Protein AF-A0A534Q4F2-F1 (afdb_monomer_lite)

pLDDT: mean 91.24, std 7.1, range [45.75, 96.56]

Radius of gyration: 12.35 Å; chains: 1; bounding box: 28×24×33 Å

Structure (mmCIF, N/CA/C/O backbone):
data_AF-A0A534Q4F2-F1
#
_entry.id   AF-A0A534Q4F2-F1
#
loop_
_atom_site.group_PDB
_atom_site.id
_atom_site.type_symbol
_atom_site.label_atom_id
_atom_site.label_alt_id
_atom_site.label_comp_id
_atom_site.label_asym_id
_atom_site.label_entity_id
_atom_site.label_seq_id
_atom_site.pdbx_PDB_ins_code
_atom_site.Cartn_x
_atom_site.Cartn_y
_atom_site.Cartn_z
_atom_site.occupancy
_atom_site.B_iso_or_equiv
_atom_site.auth_seq_id
_atom_site.auth_comp_id
_atom_site.auth_asym_id
_atom_site.auth_atom_id
_atom_site.pdbx_PDB_model_num
ATOM 1 N N . MET A 1 1 ? -16.554 9.045 6.406 1.00 45.75 1 MET A N 1
ATOM 2 C CA . MET A 1 1 ? -15.724 8.218 5.504 1.00 45.75 1 MET A CA 1
ATOM 3 C C . MET A 1 1 ? -14.386 8.916 5.362 1.00 45.75 1 MET A C 1
ATOM 5 O O . MET A 1 1 ? -14.368 10.040 4.879 1.00 45.75 1 MET A O 1
ATOM 9 N N . SER A 1 2 ? -13.304 8.330 5.871 1.00 57.50 2 SER A N 1
ATOM 10 C CA . SER A 1 2 ? -11.973 8.930 5.734 1.00 57.50 2 SER A CA 1
ATOM 11 C C . SER A 1 2 ? -11.512 8.810 4.285 1.00 57.50 2 SER A C 1
ATOM 13 O O . SER A 1 2 ? -11.655 7.753 3.678 1.00 57.50 2 SER A O 1
ATOM 15 N N . ASN A 1 3 ? -10.989 9.897 3.723 1.00 83.31 3 ASN A N 1
ATOM 16 C CA . ASN A 1 3 ? -10.414 9.900 2.382 1.00 83.31 3 ASN A CA 1
ATOM 17 C C . ASN A 1 3 ? -9.194 8.953 2.346 1.00 83.31 3 ASN A C 1
ATOM 19 O O . ASN A 1 3 ? -8.350 9.018 3.242 1.00 83.31 3 ASN A O 1
ATOM 23 N N . LEU A 1 4 ? -9.081 8.100 1.319 1.00 86.62 4 LEU A N 1
ATOM 24 C CA . LEU A 1 4 ? -7.962 7.158 1.145 1.00 86.62 4 LEU A CA 1
ATOM 25 C C . LEU A 1 4 ? -6.599 7.859 1.230 1.00 86.62 4 LEU A C 1
ATOM 27 O O . LEU A 1 4 ? -5.658 7.304 1.796 1.00 86.62 4 LEU A O 1
ATOM 31 N N . ALA A 1 5 ? -6.509 9.096 0.732 1.00 87.69 5 ALA A N 1
ATOM 32 C CA . ALA A 1 5 ? -5.301 9.910 0.833 1.00 87.69 5 ALA A CA 1
ATOM 33 C C . ALA A 1 5 ? -4.913 10.194 2.298 1.00 87.69 5 ALA A C 1
ATOM 35 O O . ALA A 1 5 ? -3.777 9.950 2.696 1.00 87.69 5 ALA A O 1
ATOM 36 N N . THR A 1 6 ? -5.873 10.607 3.130 1.00 91.06 6 THR A N 1
ATOM 37 C CA . THR A 1 6 ? -5.654 10.827 4.569 1.00 91.06 6 THR A CA 1
ATOM 38 C C . THR A 1 6 ? -5.232 9.538 5.267 1.00 91.06 6 THR A C 1
ATOM 40 O O . THR A 1 6 ? -4.330 9.542 6.101 1.00 91.06 6 THR A O 1
ATOM 43 N N . SER A 1 7 ? -5.833 8.405 4.897 1.00 91.94 7 SER A N 1
ATOM 44 C CA . SER A 1 7 ? -5.455 7.113 5.472 1.00 91.94 7 SER A CA 1
ATOM 45 C C . SER A 1 7 ? -4.033 6.682 5.112 1.00 91.94 7 SER A C 1
ATOM 47 O O . SER A 1 7 ? -3.384 6.035 5.935 1.00 91.94 7 SER A O 1
ATOM 49 N N . VAL A 1 8 ? -3.519 7.046 3.929 1.00 93.62 8 VAL A N 1
ATOM 50 C CA . VAL A 1 8 ? -2.106 6.821 3.578 1.00 93.62 8 VAL A CA 1
ATOM 51 C C . VAL A 1 8 ? -1.188 7.602 4.513 1.00 93.62 8 VAL A C 1
ATOM 53 O O . VAL A 1 8 ? -0.236 7.023 5.037 1.00 93.62 8 VAL A O 1
ATOM 56 N N . ASP A 1 9 ? -1.482 8.875 4.772 1.00 93.25 9 ASP A N 1
ATOM 57 C CA . ASP A 1 9 ? -0.664 9.704 5.663 1.00 93.25 9 AS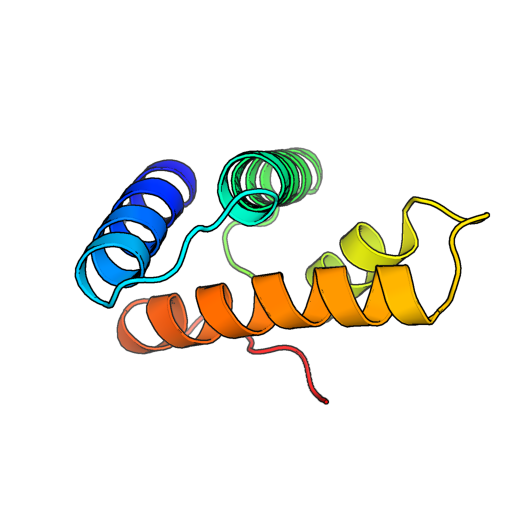P A CA 1
ATOM 58 C C . ASP A 1 9 ? -0.651 9.164 7.098 1.00 93.25 9 ASP A C 1
ATOM 60 O O . ASP A 1 9 ? 0.411 9.058 7.723 1.00 93.25 9 ASP A O 1
ATOM 64 N N . GLU A 1 10 ? -1.813 8.750 7.608 1.00 93.88 10 GLU A N 1
ATOM 65 C CA . GLU A 1 10 ? -1.934 8.109 8.921 1.00 93.88 10 GLU A CA 1
ATOM 66 C C . GLU A 1 10 ? -1.142 6.799 8.988 1.00 93.88 10 GLU A C 1
ATOM 68 O O . GLU A 1 10 ? -0.367 6.583 9.926 1.00 93.88 10 GLU A O 1
ATOM 73 N N . TYR A 1 11 ? -1.279 5.941 7.974 1.00 94.38 11 TYR A N 1
ATOM 74 C CA . TYR A 1 11 ? -0.545 4.683 7.887 1.00 94.38 11 TYR A CA 1
ATOM 75 C C . TYR A 1 11 ? 0.971 4.910 7.863 1.00 94.38 11 TYR A C 1
ATOM 77 O O . TYR A 1 11 ? 1.712 4.272 8.617 1.00 94.38 11 TYR A O 1
ATOM 85 N N . LEU A 1 12 ? 1.448 5.847 7.040 1.00 94.00 12 LEU A N 1
ATOM 86 C CA . LEU A 1 12 ? 2.865 6.195 6.958 1.00 94.00 12 LEU A CA 1
ATOM 87 C C . LEU A 1 12 ? 3.378 6.765 8.285 1.00 94.00 12 LEU A C 1
ATOM 89 O O . LEU A 1 12 ? 4.485 6.423 8.700 1.00 94.00 12 LEU A O 1
ATOM 93 N N . ARG A 1 13 ? 2.584 7.586 8.987 1.00 94.88 13 ARG A N 1
ATOM 94 C CA . ARG A 1 13 ? 2.931 8.093 10.325 1.00 94.88 13 ARG A CA 1
ATOM 95 C C . ARG A 1 13 ? 3.087 6.950 11.330 1.00 94.88 13 ARG A C 1
ATOM 97 O O . ARG A 1 13 ? 4.108 6.901 12.013 1.00 94.88 13 ARG A O 1
ATOM 104 N N . VAL A 1 14 ? 2.137 6.014 11.381 1.00 93.88 14 VAL A N 1
ATOM 105 C CA . VAL A 1 14 ? 2.214 4.832 12.262 1.00 93.88 14 VAL A CA 1
ATOM 106 C C . VAL A 1 14 ? 3.460 4.004 11.948 1.00 93.88 14 VAL A C 1
ATOM 108 O O . VAL A 1 14 ? 4.220 3.650 12.845 1.00 93.88 14 VAL A O 1
ATOM 111 N N . ARG A 1 15 ? 3.726 3.735 10.668 1.00 94.00 15 ARG A N 1
ATOM 112 C CA . ARG A 1 15 ? 4.905 2.962 10.257 1.00 94.00 15 ARG A CA 1
ATOM 113 C C . ARG A 1 15 ? 6.218 3.680 10.585 1.00 94.00 15 ARG A C 1
ATOM 115 O O . ARG A 1 15 ? 7.160 3.017 11.004 1.00 94.00 15 ARG A O 1
ATOM 122 N N . ARG A 1 16 ? 6.295 5.008 10.460 1.00 93.44 16 ARG A N 1
ATOM 123 C CA . ARG A 1 16 ? 7.490 5.766 10.877 1.00 93.44 16 ARG A CA 1
ATOM 124 C C . ARG A 1 16 ? 7.724 5.688 12.381 1.00 93.44 16 ARG A C 1
ATOM 126 O O . ARG A 1 16 ? 8.861 5.492 12.792 1.00 93.44 16 ARG A O 1
ATOM 133 N N . ALA A 1 17 ? 6.666 5.784 13.186 1.00 94.44 17 ALA A N 1
ATOM 134 C CA . ALA A 1 17 ? 6.770 5.659 14.641 1.00 94.44 17 ALA A CA 1
ATOM 135 C C . ALA A 1 17 ? 7.311 4.283 15.080 1.00 94.44 17 ALA A C 1
ATOM 137 O O . ALA A 1 17 ? 7.976 4.180 16.103 1.00 94.44 17 ALA A O 1
ATOM 138 N N . LEU A 1 18 ? 7.090 3.243 14.270 1.00 92.81 18 LEU A N 1
ATOM 139 C CA . LEU A 1 18 ? 7.640 1.897 14.467 1.00 92.81 18 LEU A CA 1
ATOM 140 C C . LEU A 1 18 ? 9.074 1.721 13.919 1.00 92.81 18 LEU A C 1
ATOM 142 O O . LEU A 1 18 ? 9.574 0.600 13.872 1.00 92.81 18 LEU A O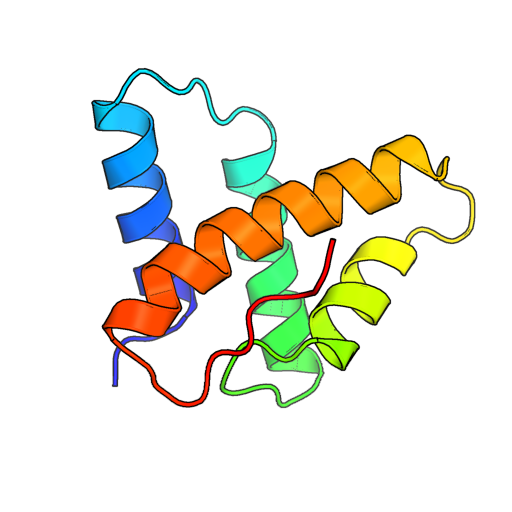 1
ATOM 146 N N . GLY A 1 19 ? 9.732 2.792 13.464 1.00 93.12 19 GLY A N 1
ATOM 147 C CA . GLY A 1 19 ? 11.124 2.766 12.996 1.00 93.12 19 GLY A CA 1
ATOM 148 C C . GLY A 1 19 ? 11.322 2.379 11.526 1.00 93.12 19 GLY A C 1
ATOM 149 O O . GLY A 1 19 ? 12.457 2.182 11.090 1.00 93.12 19 GLY A O 1
ATOM 150 N N . PHE A 1 20 ? 10.256 2.278 10.721 1.00 90.50 20 PHE A N 1
ATOM 151 C CA . PHE A 1 20 ? 10.401 2.018 9.285 1.00 90.50 20 PHE A CA 1
ATOM 152 C C . PHE A 1 20 ? 10.851 3.278 8.529 1.00 90.50 20 PHE A C 1
ATOM 154 O O . PHE A 1 20 ? 10.264 4.348 8.684 1.00 90.50 20 PHE A O 1
ATOM 161 N N . LYS A 1 21 ? 11.838 3.130 7.632 1.00 87.31 21 LYS A N 1
ATOM 162 C CA . LYS A 1 21 ? 12.365 4.234 6.803 1.00 87.31 21 LYS A CA 1
ATOM 163 C C . LYS A 1 21 ? 11.394 4.713 5.713 1.00 87.31 21 LYS A C 1
ATOM 165 O O . LYS A 1 21 ? 11.363 5.898 5.407 1.00 87.31 21 LYS A O 1
ATOM 170 N N . LEU A 1 22 ? 10.582 3.806 5.158 1.00 88.62 22 LEU A N 1
ATOM 171 C CA . LEU A 1 22 ? 9.515 4.091 4.179 1.00 88.62 22 LEU A CA 1
ATOM 172 C C . LEU A 1 22 ? 9.953 4.909 2.945 1.00 88.62 22 LEU A C 1
ATOM 174 O O . LEU A 1 22 ? 9.196 5.740 2.431 1.00 88.62 22 LEU A O 1
ATOM 178 N N . GLU A 1 23 ? 11.176 4.695 2.459 1.00 89.62 23 GLU A N 1
ATOM 179 C CA . GLU A 1 23 ? 11.763 5.487 1.367 1.00 89.62 23 GLU A CA 1
ATOM 180 C C . GLU A 1 23 ? 10.929 5.440 0.078 1.00 89.62 23 GLU A C 1
ATOM 182 O O . GLU A 1 23 ? 10.839 6.431 -0.646 1.00 89.62 23 GLU A O 1
ATOM 187 N N . ARG A 1 24 ? 10.291 4.299 -0.209 1.00 89.62 24 ARG A N 1
ATOM 188 C CA . ARG A 1 24 ? 9.513 4.092 -1.441 1.00 89.62 24 ARG A CA 1
ATOM 189 C C . ARG A 1 24 ? 8.017 4.218 -1.195 1.00 89.62 24 ARG A C 1
ATOM 191 O O . ARG A 1 24 ? 7.302 4.782 -2.017 1.00 89.62 24 ARG A O 1
ATOM 198 N N . GLU A 1 25 ? 7.552 3.727 -0.055 1.00 90.44 25 GLU A N 1
ATOM 199 C CA . GLU A 1 25 ? 6.153 3.692 0.369 1.00 90.44 25 GLU A CA 1
ATOM 200 C C . GLU A 1 25 ? 5.540 5.092 0.407 1.00 90.44 25 GLU A C 1
ATOM 202 O O . GLU A 1 25 ? 4.388 5.268 0.022 1.00 90.44 25 GLU A O 1
ATOM 207 N N . THR A 1 26 ? 6.330 6.094 0.799 1.00 91.94 26 THR A N 1
ATOM 208 C CA . THR A 1 26 ? 5.909 7.503 0.845 1.00 91.94 26 THR A CA 1
ATOM 209 C C . THR A 1 26 ? 5.567 8.091 -0.520 1.00 91.94 26 THR A C 1
ATOM 211 O O . THR A 1 26 ? 4.806 9.047 -0.585 1.00 91.94 26 THR A O 1
ATOM 214 N N . ARG A 1 27 ? 6.092 7.519 -1.610 1.00 93.38 27 ARG A N 1
ATOM 215 C CA . ARG A 1 27 ? 5.778 7.930 -2.988 1.00 93.38 27 ARG A CA 1
ATOM 216 C C . ARG A 1 27 ? 4.791 6.976 -3.651 1.00 93.38 27 ARG A C 1
ATOM 218 O O . ARG A 1 27 ? 3.870 7.404 -4.340 1.00 93.38 27 ARG A O 1
ATOM 225 N N . LEU A 1 28 ? 4.976 5.678 -3.431 1.00 95.12 28 LEU A N 1
ATOM 226 C CA . LEU A 1 28 ? 4.215 4.631 -4.101 1.00 95.12 28 LEU A CA 1
ATOM 227 C C . LEU A 1 28 ? 2.788 4.485 -3.565 1.00 95.12 28 LEU A C 1
ATOM 229 O O . LEU A 1 28 ? 1.889 4.235 -4.361 1.00 95.12 28 LEU A O 1
ATOM 233 N N . LEU A 1 29 ? 2.543 4.673 -2.263 1.00 95.38 29 LEU A N 1
ATOM 234 C CA . LEU A 1 29 ? 1.182 4.581 -1.719 1.00 95.38 29 LEU A CA 1
ATOM 235 C C . LEU A 1 29 ? 0.281 5.742 -2.168 1.00 95.38 29 LEU A C 1
ATOM 237 O O . LEU A 1 29 ? -0.839 5.459 -2.594 1.00 95.38 29 LEU A O 1
ATOM 241 N N . PRO A 1 30 ? 0.735 7.012 -2.181 1.00 94.81 30 PRO A N 1
ATOM 242 C CA . PRO A 1 30 ? -0.038 8.083 -2.810 1.00 94.81 30 PRO A CA 1
ATOM 243 C C . PRO A 1 30 ? -0.296 7.835 -4.300 1.00 94.81 30 PRO A C 1
ATOM 245 O O . PRO A 1 30 ? -1.410 8.047 -4.772 1.00 94.81 30 PRO A O 1
ATOM 248 N N . ALA A 1 31 ? 0.699 7.326 -5.039 1.00 95.12 31 ALA A N 1
ATOM 249 C CA . ALA A 1 31 ? 0.529 6.980 -6.451 1.00 95.12 31 ALA A CA 1
ATOM 250 C C . ALA A 1 31 ? -0.510 5.864 -6.660 1.00 95.12 31 ALA A C 1
ATOM 252 O O . ALA A 1 31 ? -1.309 5.935 -7.592 1.00 95.12 31 ALA A O 1
ATOM 253 N N . PHE A 1 32 ? -0.529 4.863 -5.777 1.00 95.62 32 PHE A N 1
ATOM 254 C CA . PHE A 1 32 ? -1.547 3.816 -5.764 1.00 95.62 32 PHE A CA 1
ATOM 255 C C . PHE A 1 32 ? -2.945 4.377 -5.482 1.00 95.62 32 PHE A C 1
ATOM 257 O O . PHE A 1 32 ? -3.881 4.068 -6.210 1.00 95.62 32 PHE A O 1
ATOM 264 N N . VAL A 1 33 ? -3.101 5.254 -4.486 1.00 93.75 33 VAL A N 1
ATOM 265 C CA . VAL A 1 33 ? -4.397 5.895 -4.200 1.00 93.75 33 VAL A CA 1
ATOM 266 C C . VAL A 1 33 ? -4.867 6.757 -5.371 1.00 93.75 33 VAL A C 1
ATOM 268 O O . VAL A 1 33 ? -6.028 6.678 -5.766 1.00 93.75 33 VAL A O 1
ATOM 271 N N . ALA A 1 34 ? -3.968 7.521 -5.994 1.00 93.31 34 ALA A N 1
ATOM 272 C CA . ALA A 1 34 ? -4.291 8.275 -7.202 1.00 93.31 34 ALA A CA 1
ATOM 273 C C . ALA A 1 34 ? -4.730 7.352 -8.353 1.00 93.31 34 ALA A C 1
ATOM 275 O O . ALA A 1 34 ? -5.664 7.685 -9.080 1.00 93.31 34 ALA A O 1
ATOM 276 N N . PHE A 1 35 ? -4.089 6.190 -8.510 1.00 94.81 35 PHE A N 1
ATOM 277 C CA . PHE A 1 35 ? -4.516 5.163 -9.460 1.00 94.81 35 PHE A CA 1
ATOM 278 C C . PHE A 1 35 ? -5.927 4.650 -9.141 1.00 94.81 35 PHE A C 1
ATOM 280 O O . PHE A 1 35 ? -6.771 4.649 -10.033 1.00 94.81 35 PHE A O 1
ATOM 287 N N . LEU A 1 36 ? -6.225 4.302 -7.883 1.00 93.12 36 LEU A N 1
ATOM 288 C CA . LEU A 1 36 ? -7.567 3.861 -7.478 1.00 93.12 36 LEU A CA 1
ATOM 289 C C . LEU A 1 36 ? -8.632 4.891 -7.858 1.00 93.12 36 LEU A C 1
ATOM 291 O O . LEU A 1 36 ? -9.613 4.536 -8.507 1.00 93.12 36 LEU A O 1
ATOM 295 N N . HIS A 1 37 ? -8.405 6.166 -7.533 1.00 91.00 37 HIS A N 1
ATOM 296 C CA . HIS A 1 37 ? -9.342 7.237 -7.866 1.00 91.00 37 HIS A CA 1
ATOM 297 C C . HIS A 1 37 ? -9.568 7.378 -9.376 1.00 91.00 37 HIS A C 1
ATOM 299 O O . HIS A 1 37 ? -10.714 7.511 -9.801 1.00 91.00 37 HIS A O 1
ATOM 305 N N . ARG A 1 38 ? -8.511 7.291 -10.200 1.00 92.31 38 ARG A N 1
ATOM 306 C CA . ARG A 1 38 ? -8.648 7.325 -11.671 1.00 92.31 38 ARG A CA 1
ATOM 307 C C . ARG A 1 38 ? -9.454 6.150 -12.224 1.00 92.31 38 ARG A C 1
ATOM 309 O O . ARG A 1 38 ? -10.108 6.300 -13.247 1.00 92.31 38 ARG A O 1
ATOM 316 N N . HIS A 1 39 ? -9.419 5.004 -11.549 1.00 91.19 39 HIS A N 1
ATOM 317 C CA . HIS A 1 39 ? -10.177 3.809 -11.918 1.00 91.19 39 HIS A CA 1
ATOM 318 C C . HIS A 1 39 ? -11.538 3.699 -11.207 1.00 91.19 39 HIS A C 1
ATOM 320 O O . HIS A 1 39 ? -12.172 2.648 -11.270 1.00 91.19 39 HIS A O 1
ATOM 326 N N . GLY A 1 40 ? -12.003 4.760 -10.532 1.00 85.94 40 GLY A N 1
ATOM 327 C CA . GLY A 1 40 ? -13.293 4.777 -9.829 1.00 85.94 40 GLY A CA 1
ATOM 328 C C . GLY A 1 40 ? -13.338 3.908 -8.565 1.00 85.94 40 GLY A C 1
ATOM 329 O O . GLY A 1 40 ? -14.413 3.657 -8.022 1.00 85.94 40 GLY A O 1
ATOM 330 N N . GLY A 1 41 ? -12.184 3.442 -8.084 1.00 83.75 41 GLY A N 1
ATOM 331 C CA . GLY A 1 41 ? -12.059 2.640 -6.875 1.00 83.75 41 GLY A CA 1
ATOM 332 C C . GLY A 1 41 ? -12.261 3.486 -5.620 1.00 83.75 41 GLY A C 1
ATOM 333 O O . GLY A 1 41 ? -11.494 4.406 -5.348 1.00 83.75 41 GLY A O 1
ATOM 334 N N . VAL A 1 42 ? -13.284 3.147 -4.836 1.00 84.50 42 VAL A N 1
ATOM 335 C CA . VAL A 1 42 ? -13.574 3.781 -3.533 1.00 84.50 42 VAL A CA 1
ATOM 336 C C . VAL A 1 42 ? -12.916 3.019 -2.372 1.00 84.50 42 VAL A C 1
ATOM 338 O O . VAL A 1 42 ? -12.758 3.554 -1.280 1.00 84.50 42 VAL A O 1
ATOM 341 N N . SER A 1 43 ? -12.502 1.775 -2.614 1.00 89.25 43 SER A N 1
ATOM 342 C CA . SER A 1 43 ? -11.819 0.892 -1.664 1.00 89.25 43 SER A CA 1
ATOM 343 C C . SER A 1 43 ? -10.737 0.091 -2.391 1.00 89.25 43 SER A C 1
ATOM 345 O O . SER A 1 43 ? -10.698 0.057 -3.625 1.00 89.25 43 SER A O 1
ATOM 347 N N . ILE A 1 44 ? -9.826 -0.519 -1.633 1.00 92.94 44 ILE A N 1
ATOM 348 C CA . ILE A 1 44 ? -8.792 -1.384 -2.206 1.00 92.94 44 ILE A CA 1
ATOM 349 C C . ILE A 1 44 ? -9.431 -2.718 -2.582 1.00 92.94 44 ILE A C 1
ATOM 351 O O . ILE A 1 44 ? -9.984 -3.392 -1.720 1.00 92.94 44 ILE A O 1
ATOM 355 N N . THR A 1 45 ? -9.292 -3.120 -3.843 1.00 94.69 45 THR A N 1
ATOM 356 C CA . THR A 1 45 ? -9.637 -4.467 -4.312 1.00 94.69 45 THR A CA 1
ATOM 357 C C . THR A 1 45 ? -8.390 -5.203 -4.784 1.00 94.69 45 THR A C 1
ATOM 359 O O . THR A 1 45 ? -7.373 -4.591 -5.137 1.00 94.69 45 THR A O 1
ATOM 362 N N . THR A 1 46 ? -8.466 -6.531 -4.819 1.00 94.12 46 THR A N 1
ATOM 363 C CA . THR A 1 46 ? -7.376 -7.381 -5.307 1.00 94.12 46 THR A CA 1
ATOM 364 C C . THR A 1 46 ? -7.054 -7.094 -6.773 1.00 94.12 46 THR A C 1
ATOM 366 O O . THR A 1 46 ? -5.883 -6.965 -7.127 1.00 94.12 46 THR A O 1
ATOM 369 N N . ASP A 1 47 ? -8.079 -6.926 -7.612 1.00 94.44 47 ASP A N 1
ATOM 370 C CA . ASP A 1 47 ? -7.924 -6.602 -9.036 1.00 94.44 47 ASP A CA 1
ATOM 371 C C . ASP A 1 47 ? -7.181 -5.271 -9.239 1.00 94.44 47 ASP A C 1
ATOM 373 O O . ASP A 1 47 ? -6.166 -5.229 -9.938 1.00 94.44 47 ASP A O 1
ATOM 377 N N . LEU A 1 48 ? -7.603 -4.199 -8.559 1.00 95.50 48 LEU A N 1
ATOM 378 C CA . LEU A 1 48 ? -6.957 -2.892 -8.699 1.00 95.50 48 LEU A CA 1
ATOM 379 C C . LEU A 1 48 ? -5.523 -2.893 -8.153 1.00 95.50 48 LEU A C 1
ATOM 381 O O . LEU A 1 48 ? -4.640 -2.256 -8.731 1.00 95.50 48 LEU A O 1
ATOM 385 N N . ALA A 1 49 ? -5.265 -3.634 -7.071 1.00 96.00 49 ALA A N 1
ATOM 386 C CA . ALA A 1 49 ? -3.918 -3.804 -6.535 1.00 96.00 49 ALA A CA 1
ATOM 387 C C . ALA A 1 49 ? -2.986 -4.528 -7.520 1.00 96.00 49 ALA A C 1
ATOM 389 O O . ALA A 1 49 ? -1.838 -4.109 -7.690 1.00 96.00 49 ALA A O 1
ATOM 390 N N . LEU A 1 50 ? -3.473 -5.586 -8.181 1.00 94.94 50 LEU A N 1
ATOM 391 C CA . LEU A 1 50 ? -2.719 -6.330 -9.194 1.00 94.94 50 LEU A CA 1
ATOM 392 C C . LEU A 1 50 ? -2.428 -5.466 -10.420 1.00 94.94 50 LEU A C 1
ATOM 394 O O . LEU A 1 50 ? -1.267 -5.353 -10.814 1.00 94.94 50 LEU A O 1
ATOM 398 N N . ARG A 1 51 ? -3.449 -4.793 -10.965 1.00 95.56 51 ARG A N 1
ATOM 399 C CA . ARG A 1 51 ? -3.292 -3.895 -12.121 1.00 95.56 51 ARG A CA 1
ATOM 400 C C . ARG A 1 51 ? -2.266 -2.806 -11.849 1.00 95.56 51 ARG A C 1
ATOM 402 O O . ARG A 1 51 ? -1.361 -2.607 -12.651 1.00 95.56 51 ARG A O 1
ATOM 409 N N . TRP A 1 52 ? -2.348 -2.150 -10.693 1.00 96.56 52 TRP A N 1
ATOM 410 C CA . TRP A 1 52 ? -1.374 -1.124 -10.332 1.00 96.56 52 TRP A CA 1
ATOM 411 C C . TRP A 1 52 ? 0.032 -1.690 -10.125 1.00 96.56 52 TRP A C 1
ATOM 413 O O . TRP A 1 52 ? 1.018 -1.047 -10.479 1.00 96.56 52 TRP A O 1
ATOM 423 N N . ALA A 1 53 ? 0.170 -2.872 -9.523 1.00 95.50 53 ALA A N 1
ATOM 424 C CA . ALA A 1 53 ? 1.483 -3.472 -9.316 1.00 95.50 53 ALA A CA 1
ATOM 425 C C . ALA A 1 53 ? 2.166 -3.841 -10.640 1.00 95.50 53 ALA A C 1
ATOM 427 O O . ALA A 1 53 ? 3.380 -3.659 -10.740 1.00 95.50 53 ALA A O 1
ATOM 428 N N . MET A 1 54 ? 1.388 -4.310 -11.621 1.00 94.75 54 MET A N 1
ATOM 429 C CA . MET A 1 54 ? 1.844 -4.759 -12.943 1.00 94.75 54 MET A CA 1
ATOM 430 C C . MET A 1 54 ? 1.868 -3.652 -14.012 1.00 94.75 54 MET A C 1
ATOM 432 O O . MET A 1 54 ? 2.395 -3.883 -15.093 1.00 94.75 54 MET A O 1
ATOM 436 N N . GLU A 1 55 ? 1.355 -2.451 -13.717 1.00 94.50 55 GLU A N 1
ATOM 437 C CA . GLU A 1 55 ? 1.376 -1.276 -14.609 1.00 94.50 55 GLU A CA 1
ATOM 438 C C . GLU A 1 55 ? 2.744 -1.031 -15.287 1.00 94.50 55 GLU A C 1
ATOM 440 O O . GLU A 1 55 ? 2.767 -0.821 -16.501 1.00 94.50 55 GLU A O 1
ATOM 445 N N . PRO A 1 56 ? 3.899 -1.102 -14.587 1.00 91.75 56 PRO A N 1
ATOM 446 C CA . PRO A 1 56 ? 5.189 -1.156 -15.265 1.00 91.75 56 PRO A CA 1
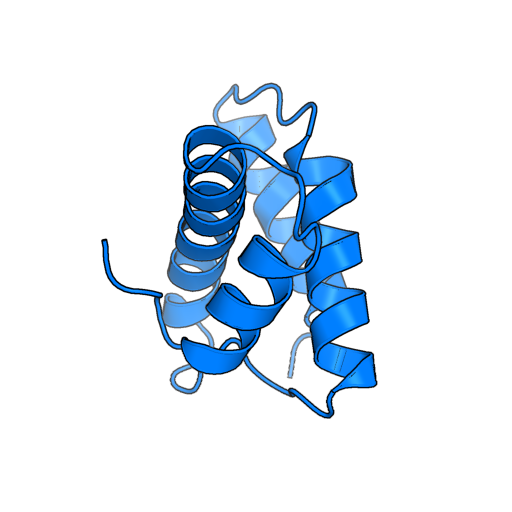ATOM 447 C C . PRO A 1 56 ? 5.416 -2.554 -15.864 1.00 91.75 56 PRO A C 1
ATOM 449 O O . PRO A 1 56 ? 5.974 -3.433 -15.198 1.00 91.75 56 PRO A O 1
ATOM 452 N N . ALA A 1 57 ? 4.997 -2.730 -17.119 1.00 90.62 57 ALA A N 1
ATOM 453 C CA . ALA A 1 57 ? 5.037 -4.006 -17.840 1.00 90.62 57 ALA A CA 1
ATOM 454 C C . ALA A 1 57 ? 6.456 -4.589 -17.992 1.00 90.62 57 ALA A C 1
ATOM 456 O O . ALA A 1 57 ? 6.625 -5.802 -17.930 1.00 90.62 57 ALA A O 1
ATOM 457 N N . ASP A 1 58 ? 7.479 -3.735 -18.101 1.00 93.25 58 ASP A N 1
ATOM 458 C CA . ASP A 1 58 ? 8.880 -4.159 -18.267 1.00 93.25 58 ASP A CA 1
ATOM 459 C C . ASP A 1 58 ? 9.632 -4.342 -16.936 1.00 93.25 58 ASP A C 1
ATOM 461 O O . ASP A 1 58 ? 10.843 -4.575 -16.906 1.00 93.25 58 ASP A O 1
ATOM 465 N N . ALA A 1 59 ? 8.949 -4.197 -15.796 1.00 93.62 59 ALA A N 1
ATOM 466 C CA . ALA A 1 59 ? 9.589 -4.357 -14.499 1.00 93.62 59 ALA A CA 1
ATOM 467 C C . ALA A 1 59 ? 9.709 -5.829 -14.084 1.00 93.62 59 ALA A C 1
ATOM 469 O O . ALA A 1 59 ? 8.886 -6.678 -14.404 1.00 93.62 59 ALA A O 1
ATOM 470 N N . SER A 1 60 ? 10.739 -6.131 -13.292 1.00 95.75 60 SER A N 1
ATOM 471 C CA . SER A 1 60 ? 10.943 -7.492 -12.787 1.00 95.75 60 SER A CA 1
ATOM 472 C C . SER A 1 60 ? 9.784 -7.976 -11.891 1.00 95.75 60 SER A C 1
ATOM 474 O O . SER A 1 60 ? 9.228 -7.182 -11.124 1.00 95.75 60 SER A O 1
ATOM 476 N N . PRO A 1 61 ? 9.512 -9.294 -11.828 1.00 94.31 61 PRO A N 1
ATOM 477 C CA . PRO A 1 61 ? 8.533 -9.862 -10.893 1.00 94.31 61 PRO A CA 1
ATOM 478 C C . PRO A 1 61 ? 8.793 -9.489 -9.426 1.00 94.31 61 PRO A C 1
ATOM 480 O O . PRO A 1 61 ? 7.863 -9.296 -8.642 1.00 94.31 61 PRO A O 1
ATOM 483 N N . ARG A 1 62 ? 10.068 -9.308 -9.046 1.00 95.25 62 ARG A N 1
ATOM 484 C CA . ARG A 1 62 ? 10.460 -8.826 -7.712 1.00 95.25 62 ARG A CA 1
ATOM 485 C C . ARG A 1 62 ? 9.925 -7.421 -7.428 1.00 95.25 62 ARG A C 1
ATOM 487 O O . ARG A 1 62 ? 9.535 -7.132 -6.298 1.00 95.25 62 ARG A O 1
ATOM 494 N N . TRP A 1 63 ? 9.911 -6.547 -8.432 1.00 94.88 63 TRP A N 1
ATOM 495 C CA . TRP A 1 63 ? 9.364 -5.199 -8.310 1.00 94.88 63 TRP A CA 1
ATOM 496 C C . TRP A 1 63 ? 7.845 -5.219 -8.123 1.00 94.88 63 TRP A C 1
ATOM 498 O O . TRP A 1 63 ? 7.335 -4.548 -7.223 1.00 94.88 63 TRP A O 1
ATOM 508 N N . TRP A 1 64 ? 7.129 -6.038 -8.896 1.00 95.62 64 TRP A N 1
ATOM 509 C CA . TRP A 1 64 ? 5.683 -6.216 -8.735 1.00 95.62 64 TRP A CA 1
ATOM 510 C C . TRP A 1 64 ? 5.331 -6.790 -7.358 1.00 95.62 64 TRP A C 1
ATOM 512 O O . TRP A 1 64 ? 4.472 -6.250 -6.660 1.00 95.62 64 TRP A O 1
ATOM 522 N N . ALA A 1 65 ? 6.058 -7.817 -6.906 1.00 94.69 65 ALA A N 1
ATOM 523 C CA . ALA A 1 65 ? 5.879 -8.403 -5.577 1.00 94.69 65 ALA A CA 1
ATOM 524 C C . ALA A 1 65 ? 6.137 -7.386 -4.451 1.00 94.69 65 ALA A C 1
ATOM 526 O O . ALA A 1 65 ? 5.412 -7.364 -3.454 1.00 94.69 65 ALA A O 1
ATOM 527 N N . MET A 1 66 ? 7.135 -6.511 -4.616 1.00 94.81 66 MET A N 1
ATOM 528 C CA . MET A 1 66 ? 7.407 -5.417 -3.683 1.00 94.81 66 MET A CA 1
ATOM 529 C C . MET A 1 66 ? 6.241 -4.416 -3.639 1.00 94.81 66 MET A C 1
ATOM 531 O O . MET A 1 66 ? 5.777 -4.082 -2.548 1.00 94.81 66 MET A O 1
ATOM 535 N N . ARG A 1 67 ? 5.733 -3.979 -4.803 1.00 95.44 67 ARG A N 1
ATOM 536 C CA . ARG A 1 67 ? 4.557 -3.093 -4.910 1.00 95.44 67 ARG A CA 1
ATOM 537 C C . ARG A 1 67 ? 3.335 -3.705 -4.220 1.00 95.44 67 ARG A C 1
ATOM 539 O O . ARG A 1 67 ? 2.730 -3.050 -3.372 1.00 95.44 67 ARG A O 1
ATOM 546 N N . LEU A 1 68 ? 3.034 -4.979 -4.485 1.00 95.81 68 LEU A N 1
ATOM 547 C CA . LEU A 1 68 ? 1.953 -5.703 -3.804 1.00 95.81 68 LEU A CA 1
ATOM 548 C C . LEU A 1 68 ? 2.189 -5.809 -2.296 1.00 95.81 68 LEU A C 1
ATOM 550 O O . LEU A 1 68 ? 1.259 -5.636 -1.517 1.00 95.81 68 LEU A O 1
ATOM 554 N N . GLY A 1 69 ? 3.425 -6.051 -1.854 1.00 95.00 69 GLY A N 1
ATOM 555 C CA . GLY A 1 69 ? 3.775 -6.082 -0.433 1.00 95.00 69 GLY A CA 1
ATOM 556 C C . GLY A 1 69 ? 3.408 -4.790 0.303 1.00 95.00 69 GLY A C 1
ATOM 557 O O . GLY A 1 69 ? 2.839 -4.853 1.397 1.00 95.00 69 GLY A O 1
ATOM 558 N N . MET A 1 70 ? 3.669 -3.635 -0.316 1.00 94.25 70 MET A N 1
ATOM 559 C CA . MET A 1 70 ? 3.304 -2.321 0.228 1.00 94.25 70 MET A CA 1
ATOM 560 C C . MET A 1 70 ? 1.785 -2.148 0.309 1.00 94.25 70 MET A C 1
ATOM 562 O O . MET A 1 70 ? 1.273 -1.782 1.370 1.00 94.25 70 MET A O 1
ATOM 566 N N . VAL A 1 71 ? 1.067 -2.483 -0.771 1.00 95.44 71 VAL A N 1
ATOM 567 C CA . VAL A 1 71 ? -0.404 -2.410 -0.817 1.00 95.44 71 VAL A CA 1
ATOM 568 C C . VAL A 1 71 ? -1.031 -3.332 0.224 1.00 95.44 71 VAL A C 1
ATOM 570 O O . VAL A 1 71 ? -1.909 -2.894 0.953 1.00 95.44 71 VAL A O 1
ATOM 573 N N . ARG A 1 72 ? -0.540 -4.567 0.396 1.00 95.44 72 ARG A N 1
ATOM 574 C CA . ARG A 1 72 ? -1.030 -5.488 1.440 1.00 95.44 72 ARG A CA 1
ATOM 575 C C . ARG A 1 72 ? -0.850 -4.924 2.847 1.00 95.44 72 ARG A C 1
ATOM 577 O O . ARG A 1 72 ? -1.706 -5.125 3.702 1.00 95.44 72 ARG A O 1
ATOM 584 N N . GLY A 1 73 ? 0.278 -4.264 3.115 1.00 93.94 73 GLY A N 1
ATOM 585 C CA . GLY A 1 73 ? 0.521 -3.618 4.407 1.00 93.94 73 GLY A CA 1
ATOM 586 C C . GLY A 1 73 ? -0.500 -2.519 4.691 1.00 93.94 73 GLY A C 1
ATOM 587 O O . GLY A 1 73 ? -1.080 -2.485 5.775 1.00 93.94 73 GLY A O 1
ATOM 588 N N . PHE A 1 74 ? -0.762 -1.680 3.690 1.00 94.81 74 PHE A N 1
ATOM 589 C CA . PHE A 1 74 ? -1.754 -0.616 3.779 1.00 94.81 74 PHE A CA 1
ATOM 590 C C . PHE A 1 74 ? -3.194 -1.152 3.858 1.00 94.81 74 PHE A C 1
ATOM 592 O O . PHE A 1 74 ? -3.961 -0.725 4.715 1.00 94.81 74 PHE A O 1
ATOM 599 N N . ALA A 1 75 ? -3.539 -2.158 3.052 1.00 94.25 75 ALA A N 1
ATOM 600 C CA . ALA A 1 75 ? -4.847 -2.807 3.058 1.00 94.25 75 ALA A CA 1
ATOM 601 C C . ALA A 1 75 ? -5.163 -3.463 4.408 1.00 94.25 75 ALA A C 1
ATOM 603 O O . ALA A 1 75 ? -6.284 -3.362 4.883 1.00 94.25 75 ALA A O 1
ATOM 604 N N . ARG A 1 76 ? -4.179 -4.069 5.088 1.00 93.44 76 ARG A N 1
ATOM 605 C CA . ARG A 1 76 ? -4.377 -4.585 6.456 1.00 93.44 76 ARG A CA 1
ATOM 606 C C . ARG A 1 76 ? -4.677 -3.484 7.466 1.00 93.44 76 ARG A C 1
ATOM 608 O O . ARG A 1 76 ? -5.509 -3.680 8.342 1.00 93.44 76 ARG A O 1
ATOM 615 N N . TYR A 1 77 ? -3.993 -2.347 7.352 1.00 92.31 77 TYR A N 1
ATOM 616 C CA . TYR A 1 77 ? -4.258 -1.190 8.205 1.00 92.31 77 TYR A CA 1
ATOM 617 C C . TYR A 1 77 ? -5.675 -0.641 7.978 1.00 92.31 77 TYR A C 1
ATOM 619 O O . TYR A 1 77 ? -6.374 -0.323 8.938 1.00 92.31 77 TYR A O 1
ATOM 627 N N . LEU A 1 78 ? -6.112 -0.584 6.717 1.00 91.31 78 LEU A N 1
ATOM 628 C CA . LEU A 1 78 ? -7.449 -0.128 6.343 1.00 91.31 78 LEU A CA 1
ATOM 629 C C . LEU A 1 78 ? -8.560 -1.132 6.654 1.00 91.31 78 LEU A C 1
ATOM 631 O O . LEU A 1 78 ? -9.628 -0.708 7.077 1.00 91.31 78 LEU A O 1
ATOM 635 N N . GLY A 1 79 ? -8.323 -2.436 6.508 1.00 88.12 7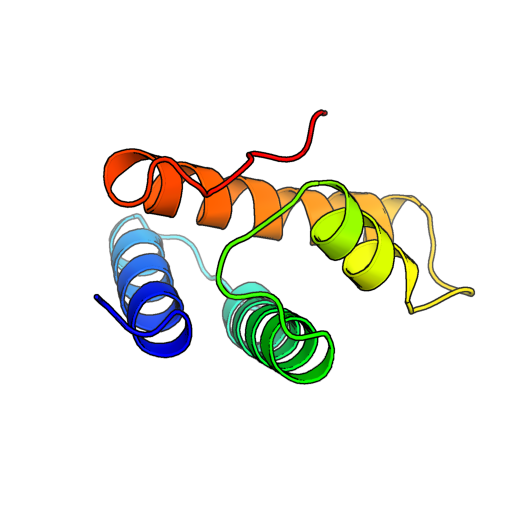9 GLY A N 1
ATOM 636 C CA . GLY A 1 79 ? -9.336 -3.479 6.711 1.00 88.12 79 GLY A CA 1
ATOM 637 C C . GLY A 1 79 ? -9.893 -3.529 8.136 1.00 88.12 79 GLY A C 1
ATOM 638 O O . GLY A 1 79 ? -11.015 -3.974 8.343 1.00 88.12 79 GLY A O 1
ATOM 639 N N . ALA A 1 80 ? -9.162 -2.993 9.119 1.00 82.31 80 ALA A N 1
ATOM 640 C CA . ALA A 1 80 ? -9.674 -2.803 10.477 1.00 82.31 80 ALA A CA 1
ATOM 641 C C . ALA A 1 80 ? -10.769 -1.717 10.580 1.00 82.31 80 ALA A C 1
ATOM 643 O O . ALA A 1 80 ? -11.459 -1.637 11.592 1.00 82.31 80 ALA A O 1
ATOM 644 N N . ARG A 1 81 ? -10.900 -0.850 9.568 1.00 83.44 81 ARG A N 1
ATOM 645 C CA . ARG A 1 81 ? -11.780 0.333 9.553 1.00 83.44 81 ARG A CA 1
ATOM 646 C C . ARG A 1 81 ? -12.778 0.330 8.396 1.00 83.44 81 ARG A C 1
ATOM 648 O O . ARG A 1 81 ? -13.854 0.900 8.536 1.00 83.44 81 ARG A O 1
ATOM 655 N N . ASP A 1 82 ? -12.425 -0.285 7.271 1.00 84.81 82 ASP A N 1
ATOM 656 C CA . ASP A 1 82 ? -13.265 -0.392 6.081 1.00 84.81 82 ASP A CA 1
ATOM 657 C C . ASP A 1 82 ? -13.437 -1.864 5.662 1.00 84.81 82 ASP A C 1
ATOM 659 O O . ASP A 1 82 ? -12.526 -2.441 5.065 1.00 84.81 82 ASP A O 1
ATOM 663 N N . PRO A 1 83 ? -14.613 -2.469 5.916 1.00 84.56 83 PRO A N 1
ATOM 664 C CA . PRO A 1 83 ? -14.914 -3.845 5.517 1.00 84.56 83 PRO A CA 1
ATOM 665 C C . PRO A 1 83 ? -14.894 -4.091 4.003 1.00 84.56 83 PRO A C 1
ATOM 667 O O . PRO A 1 83 ? -14.851 -5.242 3.580 1.00 84.56 83 PRO A O 1
ATOM 670 N N . ARG A 1 84 ? -14.952 -3.035 3.177 1.00 88.19 84 ARG A N 1
ATOM 671 C CA . ARG A 1 84 ? -14.865 -3.148 1.711 1.00 88.19 84 ARG A CA 1
ATOM 672 C C . ARG A 1 84 ? -13.433 -3.323 1.215 1.00 88.19 84 ARG A C 1
ATOM 674 O O . ARG A 1 84 ? -13.233 -3.650 0.052 1.00 88.19 84 ARG A O 1
ATOM 681 N N . THR A 1 85 ? -12.445 -3.077 2.074 1.00 91.62 85 THR A N 1
ATOM 682 C CA . THR A 1 85 ? -11.036 -3.227 1.724 1.00 91.62 85 THR A CA 1
ATOM 683 C C . THR A 1 85 ? -10.660 -4.703 1.657 1.00 91.62 85 THR A C 1
ATOM 685 O O . THR A 1 85 ? -10.632 -5.408 2.665 1.00 91.62 85 THR A O 1
ATOM 688 N N . GLU A 1 86 ? -10.291 -5.154 0.465 1.00 93.69 86 GLU A N 1
ATOM 689 C CA . GLU A 1 86 ? -9.687 -6.461 0.254 1.00 93.69 86 GLU A CA 1
ATOM 690 C C . GLU A 1 86 ? -8.177 -6.404 0.498 1.00 93.69 86 GLU A C 1
ATOM 692 O O . GLU A 1 86 ? -7.485 -5.451 0.128 1.00 93.69 86 GLU A O 1
ATOM 697 N N . ILE A 1 87 ? -7.637 -7.468 1.087 1.00 93.19 87 ILE A N 1
ATOM 698 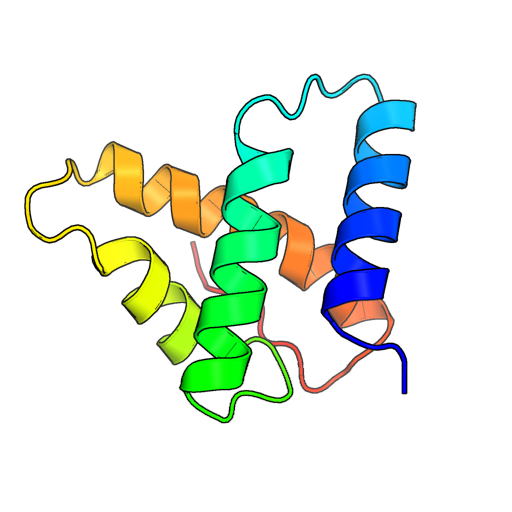C CA . ILE A 1 87 ? -6.195 -7.646 1.246 1.00 93.19 87 ILE A CA 1
ATOM 699 C C . ILE A 1 87 ? -5.722 -8.572 0.121 1.00 93.19 87 ILE A C 1
ATOM 701 O O . ILE A 1 87 ? -6.089 -9.748 0.140 1.00 93.19 87 ILE A O 1
ATOM 705 N N . PRO A 1 88 ? -4.878 -8.101 -0.820 1.00 90.56 88 PRO A N 1
ATOM 706 C CA . PRO A 1 88 ? -4.405 -8.943 -1.912 1.00 90.56 88 PRO A CA 1
ATOM 707 C C . PRO A 1 88 ? -3.716 -10.216 -1.390 1.00 90.56 88 PRO A C 1
ATOM 709 O O . PRO A 1 88 ? -2.912 -10.124 -0.445 1.00 90.56 88 PRO A O 1
ATOM 712 N N . PRO A 1 89 ? -3.972 -11.390 -1.997 1.00 88.25 89 PRO A N 1
ATOM 713 C CA . PRO A 1 89 ? -3.360 -12.645 -1.582 1.00 88.25 89 PRO A CA 1
ATOM 714 C C . PRO A 1 89 ? -1.835 -12.625 -1.779 1.00 88.25 89 PRO A C 1
ATOM 716 O O . PRO A 1 89 ? -1.254 -11.712 -2.391 1.00 88.25 89 PRO A O 1
ATOM 719 N N . ARG A 1 90 ? -1.160 -13.594 -1.154 1.00 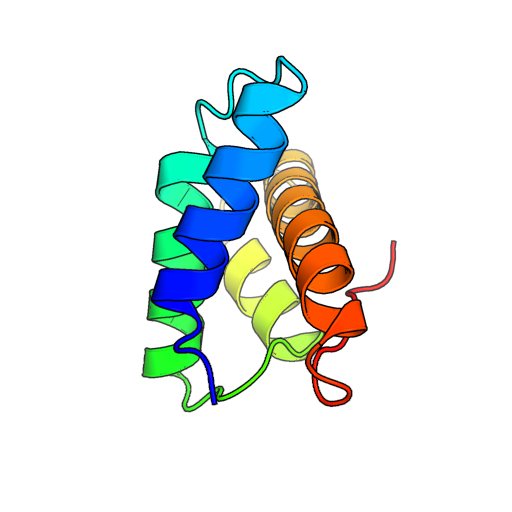77.31 90 ARG A N 1
ATOM 720 C CA . ARG A 1 90 ? 0.297 -13.719 -1.225 1.00 77.31 90 ARG A CA 1
ATOM 721 C C . ARG A 1 90 ? 0.757 -14.444 -2.468 1.00 77.31 90 ARG A C 1
ATOM 723 O O . ARG A 1 90 ? 0.144 -15.480 -2.782 1.00 77.31 90 ARG A O 1
#

Foldseek 3Di:
DDQQQVLLVVLVVVVVVVVDPCPPSVPLSVVLSVQCVVVVHPEADQVSQQCSLCVVVPDDPVSSVVSLVSLLSSLVSCCVPDVVRDRHDD

Secondary structure (DSSP, 8-state):
---HHHHHHHHHHHHHHTT---TTHHHHHHHHHHHHHHTT-SS--HHHHHHHHHSSTTS-HHHHHHHHHHHHHHHHHHHTT-TT------

Sequence (90 aa):
MSNLATSVDEYLRVRRALGFKLERETRLLPAFVAFLHRHGGVSITTDLALRWAMEPADASPRWWAMRLGMVRGFARYLGARDPRTEIPPR